Protein AF-A0A9D8Q1T5-F1 (afdb_monomer)

Radius of gyration: 16.37 Å; Cα contacts (8 Å, |Δi|>4): 96; chains: 1; bounding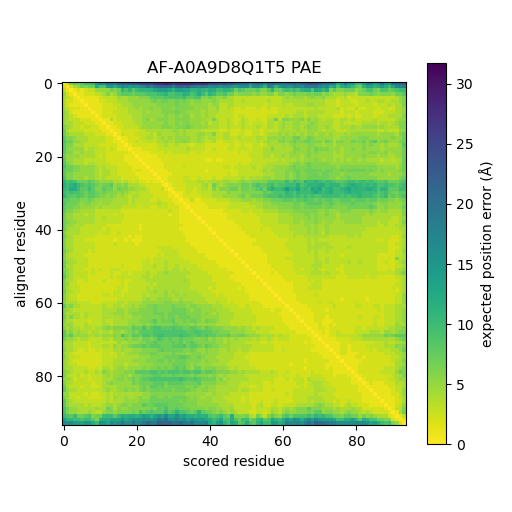 box: 33×25×44 Å

Solvent-accessible surface area (backbone atoms only — not comparable to full-atom values): 5228 Å² total; per-residue (Å²): 135,48,65,72,40,51,53,59,54,43,41,64,86,60,39,65,70,42,55,62,62,44,50,65,40,62,76,69,66,39,78,82,38,68,64,58,48,50,52,35,50,51,48,34,51,52,53,36,41,48,54,22,24,55,49,39,53,50,47,61,76,40,25,78,60,26,48,74,35,98,70,48,24,75,37,35,59,35,59,62,59,45,51,69,68,58,48,56,77,65,30,64,94,117

pLDDT: mean 90.72, std 7.37, range [52.0, 96.38]

Secondary structure (DSSP, 8-state):
--HHHHHHHH-GGGGGGGGGGGHHHHHTTGGG-HHHHHHHHHHHHHHHHHHHHHHHHHHHHTHHHHHTSTTGGGSTTTTTSS-HHHHHHTSTT-

Sequence (94 aa):
MAIPAIIRAMRPHHWLKNGLVFVPILLNHDVFDVHAVAYGAIAFISFSLLASSIYLLNDIVDVEADRRHPTKCKRPLAAGEITKAQAYAMVPGL

Foldseek 3Di:
DLVVLLVVLLVVVVLVVLLVLCVVCVVVVVPVVPVSVVVSVVSSVVVSLQVSLVSLVCCLVCLVVLLVDPPSCPRCDVVVSDDNVRSVVSRPPD

Nearest PDB structures (foldseek):
  8j8j-assembly1_B  TM=8.631E-01  e=1.507E-03  Mycobacterium tuberculosis H37Rv

Structure (mmCIF, N/CA/C/O backbone):
data_AF-A0A9D8Q1T5-F1
#
_entry.id   AF-A0A9D8Q1T5-F1
#
loop_
_atom_site.group_PDB
_atom_site.id
_atom_site.type_symbol
_atom_site.label_atom_id
_atom_site.label_alt_id
_atom_site.label_comp_id
_atom_site.label_asym_id
_atom_site.label_entity_id
_atom_site.label_seq_id
_atom_site.pdbx_PDB_ins_code
_atom_site.Cartn_x
_atom_site.Cartn_y
_atom_site.Cartn_z
_atom_site.occupancy
_atom_site.B_iso_or_equiv
_atom_site.auth_seq_id
_atom_site.auth_comp_id
_atom_site.auth_asym_id
_atom_site.auth_atom_id
_atom_site.pdbx_PDB_model_num
ATOM 1 N N . MET A 1 1 ? 5.250 6.512 18.002 1.00 52.00 1 MET A N 1
ATOM 2 C CA . MET A 1 1 ? 5.967 5.858 16.883 1.00 52.00 1 MET A CA 1
ATOM 3 C C . MET A 1 1 ? 4.944 5.336 15.874 1.00 52.00 1 MET A C 1
ATOM 5 O O . MET A 1 1 ? 4.508 4.205 15.999 1.00 52.00 1 MET A O 1
ATOM 9 N N . ALA A 1 2 ? 4.504 6.174 14.929 1.00 66.81 2 ALA A N 1
ATOM 10 C CA . ALA A 1 2 ? 3.412 5.844 13.998 1.00 66.81 2 ALA A CA 1
ATOM 11 C C . ALA A 1 2 ? 3.890 5.254 12.652 1.00 66.81 2 ALA A C 1
ATOM 13 O O . ALA A 1 2 ? 3.119 4.602 11.958 1.00 66.81 2 ALA A O 1
ATOM 14 N N . ILE A 1 3 ? 5.165 5.439 12.286 1.00 75.38 3 ILE A N 1
ATOM 15 C CA . ILE A 1 3 ? 5.692 5.084 10.953 1.00 75.38 3 ILE A CA 1
ATOM 16 C C . ILE A 1 3 ? 5.555 3.581 10.627 1.00 75.38 3 ILE A C 1
ATOM 18 O O . ILE A 1 3 ? 5.040 3.264 9.554 1.00 75.38 3 ILE A O 1
ATOM 22 N N . PRO A 1 4 ? 5.919 2.635 11.521 1.00 85.38 4 PRO A N 1
ATOM 23 C CA . PRO A 1 4 ? 5.769 1.206 11.223 1.00 85.38 4 PRO A CA 1
ATOM 24 C C . PRO A 1 4 ? 4.305 0.788 11.024 1.00 85.38 4 PRO A C 1
ATOM 26 O O . PRO A 1 4 ? 4.004 -0.072 10.195 1.00 85.38 4 PRO A O 1
ATOM 29 N N . ALA A 1 5 ? 3.389 1.416 11.766 1.00 86.50 5 ALA A N 1
ATOM 30 C CA . ALA A 1 5 ? 1.956 1.166 11.675 1.00 86.50 5 ALA A CA 1
ATOM 31 C C . ALA A 1 5 ? 1.370 1.705 10.359 1.00 86.50 5 ALA A C 1
ATOM 33 O O . ALA A 1 5 ? 0.577 1.017 9.717 1.00 86.50 5 ALA A O 1
ATOM 34 N N . ILE A 1 6 ? 1.822 2.882 9.912 1.00 84.56 6 ILE A N 1
ATOM 35 C CA . ILE A 1 6 ? 1.437 3.483 8.626 1.00 84.56 6 ILE A CA 1
ATOM 36 C C . ILE A 1 6 ? 1.878 2.592 7.458 1.00 84.56 6 ILE A C 1
ATOM 38 O O . ILE A 1 6 ? 1.062 2.249 6.605 1.00 84.56 6 ILE A O 1
ATOM 42 N N . ILE A 1 7 ? 3.132 2.130 7.447 1.00 86.81 7 ILE A N 1
ATOM 43 C CA . ILE A 1 7 ? 3.633 1.237 6.388 1.00 86.81 7 ILE A CA 1
ATOM 44 C C . ILE A 1 7 ? 2.843 -0.082 6.368 1.00 86.81 7 ILE A C 1
ATOM 46 O O . ILE A 1 7 ? 2.461 -0.564 5.300 1.00 86.81 7 ILE A O 1
ATOM 50 N N . ARG A 1 8 ? 2.532 -0.657 7.540 1.00 89.50 8 ARG A N 1
ATOM 51 C CA . ARG A 1 8 ? 1.647 -1.833 7.638 1.00 89.50 8 ARG A CA 1
ATOM 52 C C . ARG A 1 8 ? 0.255 -1.556 7.069 1.00 89.50 8 AR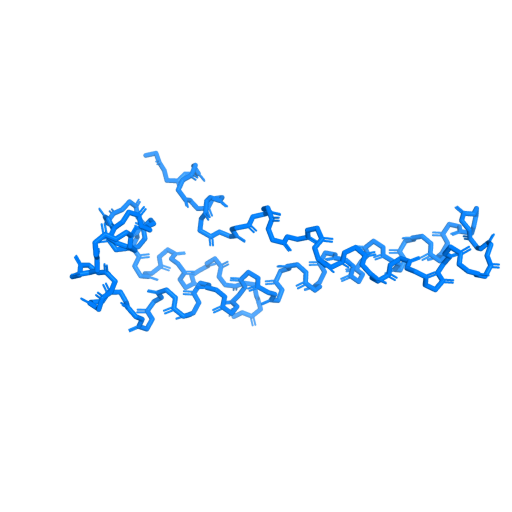G A C 1
ATOM 54 O O . ARG A 1 8 ? -0.288 -2.425 6.387 1.00 89.50 8 ARG A O 1
ATOM 61 N N . ALA A 1 9 ? -0.305 -0.374 7.324 1.00 88.31 9 ALA A N 1
ATOM 62 C CA . ALA A 1 9 ? -1.623 0.018 6.832 1.00 88.31 9 ALA A CA 1
ATOM 63 C C . ALA A 1 9 ? -1.667 0.147 5.296 1.00 88.31 9 ALA A C 1
ATOM 65 O O . ALA A 1 9 ? -2.664 -0.236 4.692 1.00 88.31 9 ALA A O 1
ATOM 66 N N . MET A 1 10 ? -0.566 0.562 4.654 1.00 88.06 10 MET A N 1
ATOM 67 C CA . MET A 1 10 ? -0.446 0.605 3.185 1.00 88.06 10 MET A CA 1
ATOM 68 C C . MET A 1 10 ? -0.323 -0.779 2.523 1.00 88.06 10 MET A C 1
ATOM 70 O O . MET A 1 10 ? -0.483 -0.905 1.313 1.00 88.06 10 MET A O 1
ATOM 74 N N . ARG A 1 11 ? -0.058 -1.840 3.299 1.00 90.44 11 ARG A N 1
ATOM 75 C CA . ARG A 1 11 ? 0.030 -3.236 2.824 1.00 90.44 11 ARG A CA 1
ATOM 76 C C . ARG A 1 11 ? 0.958 -3.422 1.602 1.00 90.44 11 ARG A C 1
ATOM 78 O O . ARG A 1 11 ? 0.532 -4.008 0.606 1.00 90.44 11 ARG A O 1
ATOM 85 N N . PRO A 1 12 ? 2.245 -3.031 1.676 1.00 87.88 12 PRO A N 1
ATOM 86 C CA . PRO A 1 12 ? 3.183 -3.131 0.550 1.00 87.88 12 PRO A CA 1
ATOM 87 C C . PRO A 1 12 ? 3.359 -4.559 0.009 1.00 87.88 12 PRO A C 1
ATOM 89 O O . PRO A 1 12 ? 3.623 -4.754 -1.171 1.00 87.88 12 PRO A O 1
ATOM 92 N N . HIS A 1 13 ? 3.127 -5.583 0.835 1.00 88.06 13 HIS A N 1
ATOM 93 C CA . HIS A 1 13 ? 3.128 -6.986 0.404 1.00 88.06 13 HIS A CA 1
ATOM 94 C C . HIS A 1 13 ? 2.061 -7.305 -0.662 1.00 88.06 13 HIS A C 1
ATOM 96 O O . HIS A 1 13 ? 2.212 -8.268 -1.409 1.00 88.06 13 HIS A O 1
ATOM 102 N N . HIS A 1 14 ? 0.992 -6.507 -0.773 1.00 90.31 14 HIS A N 1
ATOM 103 C CA . HIS A 1 14 ? -0.009 -6.652 -1.833 1.00 90.31 14 HIS A CA 1
ATOM 104 C C . HIS A 1 14 ? 0.431 -6.055 -3.173 1.00 90.31 14 HIS A C 1
ATOM 106 O O . HIS A 1 14 ? -0.156 -6.406 -4.198 1.00 90.31 14 HIS A O 1
ATOM 112 N N . TRP A 1 15 ? 1.458 -5.201 -3.193 1.00 92.31 15 TRP A N 1
ATOM 113 C CA . TRP A 1 15 ? 1.908 -4.522 -4.411 1.00 92.31 15 TRP A CA 1
ATOM 114 C C . TRP A 1 15 ? 2.497 -5.488 -5.434 1.00 92.31 15 TRP A C 1
ATOM 116 O O . TRP A 1 15 ? 2.455 -5.205 -6.624 1.00 92.31 15 TRP A O 1
ATOM 126 N N . LEU A 1 16 ? 2.957 -6.671 -5.009 1.00 90.31 16 LEU A N 1
ATOM 127 C CA . LEU A 1 16 ? 3.466 -7.697 -5.923 1.00 90.31 16 LEU A CA 1
ATOM 128 C C . LEU A 1 16 ? 2.443 -8.069 -7.011 1.00 90.31 16 LEU A C 1
ATOM 130 O O . LEU A 1 16 ? 2.825 -8.329 -8.148 1.00 90.31 16 LEU A O 1
ATOM 134 N N . LYS A 1 17 ? 1.140 -8.015 -6.699 1.00 88.75 17 LYS A N 1
ATOM 135 C CA . LYS A 1 17 ? 0.065 -8.260 -7.677 1.00 88.75 17 LYS A CA 1
ATOM 136 C C . LYS A 1 17 ? 0.039 -7.219 -8.798 1.00 88.75 17 LYS A C 1
ATOM 138 O O . LYS A 1 17 ? -0.329 -7.542 -9.922 1.00 88.75 17 LYS A O 1
ATOM 143 N N . ASN A 1 18 ? 0.476 -5.996 -8.510 1.00 92.38 18 ASN A N 1
ATOM 144 C CA . ASN A 1 18 ? 0.572 -4.926 -9.496 1.00 92.38 18 ASN A CA 1
ATOM 145 C C . ASN A 1 18 ? 1.782 -5.095 -10.416 1.00 92.38 18 ASN A C 1
ATOM 147 O O . ASN A 1 18 ? 1.861 -4.397 -11.416 1.00 92.38 18 ASN A O 1
ATOM 151 N N . GLY A 1 19 ? 2.689 -6.043 -10.144 1.00 91.50 19 GLY A N 1
ATOM 152 C CA . GLY A 1 19 ? 3.803 -6.370 -11.039 1.00 91.50 19 GLY A CA 1
ATO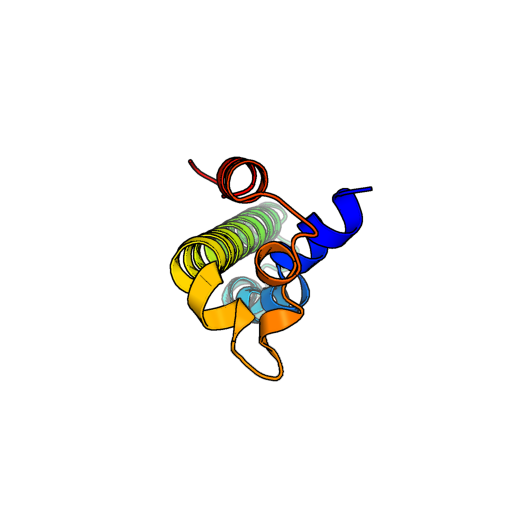M 153 C C . GLY A 1 19 ? 3.357 -6.805 -12.440 1.00 91.50 19 GLY A C 1
ATOM 154 O O . GLY A 1 19 ? 4.135 -6.719 -13.385 1.00 91.50 19 GLY A O 1
ATOM 155 N N . LEU A 1 20 ? 2.085 -7.188 -12.608 1.00 94.12 20 LEU A N 1
ATOM 156 C CA . LEU A 1 20 ? 1.493 -7.487 -13.913 1.00 94.12 20 LEU A CA 1
ATOM 157 C C . LEU A 1 20 ? 1.554 -6.311 -14.902 1.00 94.12 20 LEU A C 1
ATOM 159 O O . LEU A 1 20 ? 1.546 -6.548 -16.107 1.00 94.12 20 LEU A O 1
ATOM 163 N N . VAL A 1 21 ? 1.694 -5.066 -14.431 1.00 95.25 21 VAL A N 1
ATOM 164 C CA . VAL A 1 21 ? 1.913 -3.895 -15.304 1.00 95.25 21 VAL A CA 1
ATOM 165 C C . VAL A 1 21 ? 3.198 -3.984 -16.135 1.00 95.25 21 VAL A C 1
ATOM 167 O O . VAL A 1 21 ? 3.291 -3.326 -17.165 1.00 95.25 21 VAL A O 1
ATOM 170 N N . PHE A 1 22 ? 4.166 -4.817 -15.737 1.00 95.06 22 PHE A N 1
ATOM 171 C CA . PHE A 1 22 ? 5.405 -5.032 -16.490 1.00 95.06 22 PHE A CA 1
ATOM 172 C C . PHE A 1 22 ? 5.299 -6.140 -17.545 1.00 95.06 22 PHE A C 1
ATOM 174 O O . PHE A 1 22 ? 6.201 -6.273 -18.369 1.00 95.06 22 PHE A O 1
ATOM 181 N N . VAL A 1 23 ? 4.215 -6.926 -17.566 1.00 95.25 23 VAL A N 1
ATOM 182 C CA . VAL A 1 23 ? 4.043 -8.022 -18.537 1.00 95.25 23 VAL A CA 1
ATOM 183 C C . VAL A 1 23 ? 4.161 -7.538 -19.990 1.00 95.25 23 VAL A C 1
ATOM 185 O O . VAL A 1 23 ? 4.905 -8.169 -20.737 1.00 95.25 23 VAL A O 1
AT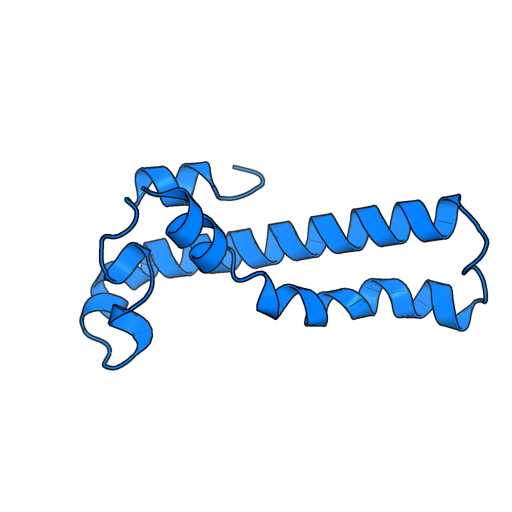OM 188 N N . PRO A 1 24 ? 3.534 -6.419 -20.412 1.00 93.31 24 PRO A N 1
ATOM 189 C CA . PRO A 1 24 ? 3.683 -5.925 -21.782 1.00 93.31 24 PRO A CA 1
ATOM 190 C C . PRO A 1 24 ? 5.133 -5.580 -22.153 1.00 93.31 24 PRO A C 1
ATOM 192 O O . PRO A 1 24 ? 5.573 -5.906 -23.248 1.00 93.31 24 PRO A O 1
ATOM 195 N N . ILE A 1 25 ? 5.895 -4.994 -21.222 1.00 94.12 25 ILE A N 1
ATOM 196 C CA . ILE A 1 25 ? 7.308 -4.627 -21.430 1.00 94.12 25 ILE A CA 1
ATOM 197 C C . ILE A 1 25 ? 8.162 -5.886 -21.634 1.00 94.12 25 ILE A C 1
ATOM 199 O O . ILE A 1 25 ? 9.025 -5.923 -22.508 1.00 94.12 25 ILE A O 1
ATOM 203 N N . LEU A 1 26 ? 7.899 -6.941 -20.853 1.00 94.44 26 LEU A N 1
ATOM 204 C CA . LEU A 1 26 ? 8.597 -8.221 -20.984 1.00 94.44 26 LEU A CA 1
ATOM 205 C C . LEU A 1 26 ? 8.283 -8.915 -22.314 1.00 94.44 26 LEU A C 1
ATOM 207 O O . LEU A 1 26 ? 9.192 -9.435 -22.955 1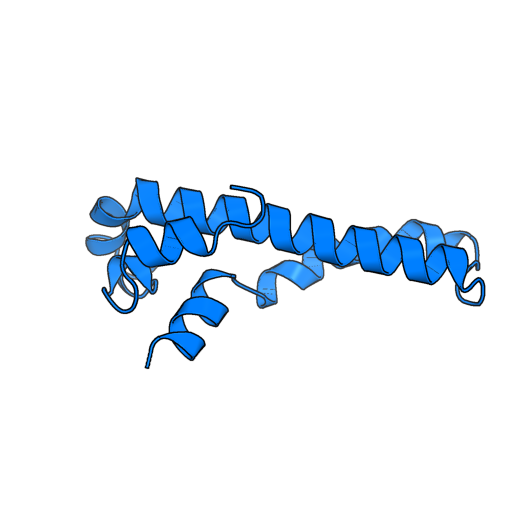.00 94.44 26 LEU A O 1
ATOM 211 N N . LEU A 1 27 ? 7.011 -8.925 -22.722 1.00 95.38 27 LEU A N 1
ATOM 212 C CA . LEU A 1 27 ? 6.566 -9.601 -23.944 1.00 95.38 27 LEU A CA 1
ATOM 213 C C . LEU A 1 27 ? 7.010 -8.883 -25.223 1.00 95.38 27 LEU A C 1
ATOM 215 O O . LEU A 1 27 ? 7.245 -9.547 -26.228 1.00 95.38 27 LEU A O 1
ATOM 219 N N . ASN A 1 28 ? 7.164 -7.560 -25.182 1.00 94.19 28 ASN A N 1
ATOM 220 C CA . ASN A 1 28 ? 7.668 -6.782 -26.314 1.00 94.19 28 ASN A CA 1
ATOM 221 C C . ASN A 1 28 ? 9.201 -6.728 -26.393 1.00 94.19 28 ASN A C 1
ATOM 223 O O . ASN A 1 28 ? 9.736 -6.181 -27.350 1.00 94.19 28 ASN A O 1
ATOM 227 N N . HIS A 1 29 ? 9.916 -7.296 -25.416 1.00 91.56 29 HIS A N 1
ATOM 228 C CA . HIS A 1 29 ? 11.373 -7.178 -25.282 1.00 91.56 29 HIS A CA 1
ATOM 229 C C . HIS A 1 29 ? 11.886 -5.733 -25.089 1.00 91.56 29 HIS A C 1
ATOM 231 O O . HIS A 1 29 ? 13.085 -5.483 -25.214 1.00 91.56 29 HIS A O 1
ATOM 237 N N . ASP A 1 30 ? 11.021 -4.810 -24.659 1.00 92.62 30 ASP A N 1
ATOM 238 C CA . ASP A 1 30 ? 11.334 -3.392 -24.410 1.00 92.62 30 ASP A CA 1
ATOM 239 C C . ASP A 1 30 ? 12.069 -3.163 -23.073 1.00 92.62 30 ASP A C 1
ATOM 241 O O . ASP A 1 30 ? 12.122 -2.059 -22.538 1.00 92.62 30 ASP A O 1
ATOM 245 N N . VAL A 1 31 ? 12.657 -4.209 -22.487 1.00 91.81 31 VAL A N 1
ATOM 246 C CA . VAL A 1 31 ? 13.292 -4.162 -21.156 1.00 91.81 31 VAL A CA 1
ATOM 247 C C . VAL A 1 31 ? 14.510 -3.234 -21.084 1.00 91.81 31 VAL A C 1
ATOM 249 O O . VAL A 1 31 ? 14.915 -2.843 -19.991 1.00 91.81 31 VAL A O 1
ATOM 252 N N . PHE A 1 32 ? 15.091 -2.886 -22.234 1.00 93.94 32 PHE A N 1
ATOM 253 C CA . PHE A 1 32 ? 16.200 -1.936 -22.354 1.00 93.94 32 PHE A CA 1
ATOM 254 C C . PHE A 1 32 ? 15.752 -0.544 -22.819 1.00 93.94 32 PHE A C 1
ATOM 256 O O . PHE A 1 32 ? 16.574 0.372 -22.858 1.00 93.94 32 PHE A O 1
ATOM 263 N N . ASP A 1 33 ? 14.469 -0.361 -23.148 1.00 95.25 33 ASP A N 1
ATOM 264 C CA . ASP A 1 33 ? 13.913 0.958 -23.421 1.00 95.25 33 ASP A CA 1
ATOM 265 C C . ASP A 1 33 ? 13.651 1.681 -22.092 1.00 95.25 33 ASP A C 1
ATOM 267 O O . ASP A 1 33 ? 12.749 1.348 -21.316 1.00 95.25 33 ASP A O 1
ATOM 271 N N . VAL A 1 34 ? 14.462 2.708 -21.835 1.00 95.19 34 VAL A N 1
ATOM 272 C CA . VAL A 1 34 ? 14.382 3.540 -20.630 1.00 95.19 34 VAL A CA 1
ATOM 273 C C . VAL A 1 34 ? 12.999 4.177 -20.478 1.00 95.19 34 VAL A C 1
ATOM 275 O O . VAL A 1 34 ? 12.507 4.290 -19.354 1.00 95.19 34 VAL A O 1
ATOM 278 N N . HIS A 1 35 ? 12.347 4.564 -21.576 1.00 95.56 35 HIS A N 1
ATOM 279 C CA . HIS A 1 35 ? 11.011 5.147 -21.532 1.00 95.56 35 HIS A CA 1
ATOM 280 C C . HIS A 1 35 ? 9.970 4.100 -21.143 1.00 95.56 35 HIS A C 1
ATOM 282 O O . HIS A 1 35 ? 9.176 4.348 -20.233 1.00 95.56 35 HIS A O 1
ATOM 288 N N . ALA A 1 36 ? 10.004 2.919 -21.766 1.00 93.94 36 ALA A N 1
ATOM 289 C CA . ALA A 1 36 ? 9.086 1.829 -21.442 1.00 93.94 36 ALA A CA 1
ATOM 290 C C . ALA A 1 36 ? 9.194 1.426 -19.962 1.00 93.94 36 ALA A C 1
ATOM 292 O O . ALA A 1 36 ? 8.184 1.350 -19.257 1.00 93.94 36 ALA A O 1
ATOM 293 N N . VAL A 1 37 ? 10.420 1.261 -19.455 1.00 94.62 37 VAL A N 1
ATOM 294 C CA . VAL A 1 37 ? 10.674 0.926 -18.047 1.00 94.62 37 VAL A CA 1
ATOM 295 C C . VAL A 1 37 ? 10.222 2.046 -17.108 1.00 94.62 37 VAL A C 1
ATOM 297 O O . VAL A 1 37 ? 9.590 1.763 -16.087 1.00 94.62 37 VAL A O 1
ATOM 300 N N . ALA A 1 38 ? 10.485 3.314 -17.443 1.00 96.38 38 ALA A N 1
ATOM 301 C CA . ALA A 1 38 ? 10.054 4.452 -16.633 1.00 96.38 38 ALA A CA 1
ATOM 302 C C . ALA A 1 38 ? 8.522 4.544 -16.540 1.00 96.38 38 ALA A C 1
ATOM 304 O O . ALA A 1 38 ? 7.982 4.691 -15.441 1.00 96.38 38 ALA A O 1
ATOM 305 N N . TYR A 1 39 ? 7.808 4.395 -17.659 1.00 95.81 39 TYR A N 1
ATOM 306 C CA . TYR A 1 39 ? 6.344 4.373 -17.657 1.00 95.81 39 TYR A CA 1
ATOM 307 C C . TYR A 1 39 ? 5.789 3.166 -16.898 1.00 95.81 39 TYR A C 1
ATOM 309 O O . TYR A 1 39 ? 4.838 3.319 -16.131 1.00 95.81 39 TYR A O 1
ATOM 317 N N . GLY A 1 40 ? 6.412 1.992 -17.034 1.00 96.00 40 GLY A N 1
ATOM 318 C CA . GLY A 1 40 ? 6.073 0.807 -16.245 1.00 96.00 40 GLY A CA 1
ATOM 319 C C . GLY A 1 40 ? 6.241 1.034 -14.740 1.00 96.00 40 GLY A C 1
ATOM 320 O O . GLY A 1 40 ? 5.360 0.675 -13.959 1.00 96.00 40 GLY A O 1
ATOM 321 N N . ALA A 1 41 ? 7.327 1.688 -14.322 1.00 95.75 41 ALA A N 1
ATOM 322 C CA . ALA A 1 41 ? 7.578 2.023 -12.922 1.00 95.75 41 ALA A CA 1
ATOM 323 C C . ALA A 1 41 ? 6.556 3.029 -12.372 1.00 95.75 41 ALA A C 1
ATOM 325 O O . ALA A 1 41 ? 6.029 2.828 -11.276 1.00 95.75 41 ALA A O 1
ATOM 326 N N . ILE A 1 42 ? 6.228 4.073 -13.141 1.00 96.38 42 ILE A N 1
ATOM 327 C CA . ILE A 1 42 ? 5.181 5.038 -12.779 1.00 96.38 42 ILE A CA 1
ATOM 328 C C . ILE A 1 42 ? 3.842 4.316 -12.628 1.00 96.38 42 ILE A C 1
ATOM 330 O O . ILE A 1 42 ? 3.198 4.453 -11.591 1.00 96.38 42 ILE A O 1
ATOM 334 N N . ALA A 1 43 ? 3.458 3.491 -13.607 1.00 95.50 43 ALA A N 1
ATOM 335 C CA . ALA A 1 43 ? 2.231 2.708 -13.542 1.00 95.50 43 ALA A CA 1
ATOM 336 C C . ALA A 1 43 ? 2.213 1.816 -12.292 1.00 95.50 43 ALA A C 1
ATOM 338 O O . ALA A 1 43 ? 1.266 1.875 -11.509 1.00 95.50 43 ALA A O 1
ATOM 339 N N . PHE A 1 44 ? 3.276 1.050 -12.040 1.00 96.38 44 PHE A N 1
ATOM 340 C CA . PHE A 1 44 ? 3.389 0.198 -10.857 1.00 96.38 44 PHE A CA 1
ATOM 341 C C . PHE A 1 44 ? 3.178 0.966 -9.548 1.00 96.38 44 PHE A C 1
ATOM 343 O O . PHE A 1 44 ? 2.410 0.518 -8.689 1.00 96.38 44 PHE A O 1
ATOM 350 N N . ILE A 1 45 ? 3.818 2.129 -9.398 1.00 94.88 45 ILE A N 1
ATOM 351 C CA . ILE A 1 45 ? 3.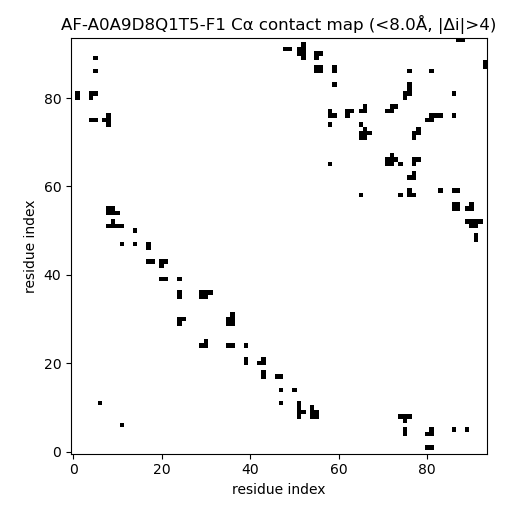667 2.978 -8.213 1.00 94.88 45 ILE A CA 1
ATOM 352 C C . ILE A 1 45 ? 2.231 3.506 -8.124 1.00 94.88 45 ILE A C 1
ATOM 354 O O . ILE A 1 45 ? 1.605 3.366 -7.075 1.00 94.88 45 ILE A O 1
ATOM 358 N N . SER A 1 46 ? 1.666 4.034 -9.211 1.00 94.06 46 SER A N 1
ATOM 359 C CA . SER A 1 46 ? 0.295 4.555 -9.240 1.00 94.06 46 SER A CA 1
ATOM 360 C C . SER A 1 46 ? -0.742 3.491 -8.873 1.00 94.06 46 SER A C 1
ATOM 362 O O . SER A 1 46 ? -1.575 3.731 -8.000 1.00 94.06 46 SER A O 1
ATOM 364 N N . PHE A 1 47 ? -0.666 2.292 -9.457 1.00 93.69 47 PHE A N 1
ATOM 365 C CA . PHE A 1 47 ? -1.559 1.177 -9.117 1.00 93.69 47 PHE A CA 1
ATOM 366 C C . PHE A 1 47 ? -1.385 0.725 -7.660 1.00 93.69 47 PHE A C 1
ATOM 368 O O . PHE A 1 47 ? -2.360 0.387 -6.988 1.00 93.69 47 PHE A O 1
ATOM 375 N N . SER A 1 48 ? -0.158 0.751 -7.137 1.00 94.75 48 SER A N 1
ATOM 376 C CA . SER A 1 48 ? 0.138 0.382 -5.746 1.00 94.75 48 SER A CA 1
ATOM 377 C C . SER A 1 48 ? -0.398 1.393 -4.742 1.00 94.75 48 SER A C 1
ATOM 379 O O . SER A 1 48 ? -0.993 1.005 -3.731 1.00 94.75 48 SER A O 1
ATOM 381 N N . LEU A 1 49 ? -0.269 2.682 -5.042 1.00 93.06 49 LEU A N 1
ATOM 382 C CA . LEU A 1 49 ? -0.835 3.759 -4.238 1.00 93.06 49 LEU A CA 1
ATOM 383 C C . LEU A 1 49 ? -2.365 3.749 -4.296 1.00 93.06 49 LEU A C 1
ATOM 385 O O . LEU A 1 49 ? -3.007 3.843 -3.251 1.00 93.06 49 LEU A O 1
ATOM 389 N N . LEU A 1 50 ? -2.960 3.529 -5.471 1.00 92.62 50 LEU A N 1
ATOM 390 C CA . LEU A 1 50 ? -4.410 3.402 -5.619 1.00 92.62 50 LEU A CA 1
ATOM 391 C C . LEU A 1 50 ? -4.954 2.206 -4.823 1.00 92.62 50 LEU A C 1
ATOM 393 O O . LEU A 1 50 ? -5.895 2.353 -4.047 1.00 92.62 50 LEU A O 1
ATOM 397 N N . ALA A 1 51 ? -4.326 1.033 -4.932 1.00 92.12 51 ALA A N 1
ATOM 398 C CA . ALA A 1 51 ? -4.706 -0.133 -4.136 1.00 92.12 51 ALA A CA 1
ATOM 399 C C . ALA A 1 51 ? -4.592 0.142 -2.624 1.00 92.12 51 ALA A C 1
ATOM 401 O O . ALA A 1 51 ? -5.492 -0.207 -1.859 1.00 92.12 51 ALA A O 1
ATOM 402 N N . SER A 1 52 ? -3.514 0.807 -2.192 1.00 92.88 52 SER A N 1
ATOM 403 C CA . SER A 1 52 ? -3.325 1.216 -0.792 1.00 92.88 52 SER A CA 1
ATOM 404 C C . SER A 1 52 ? -4.419 2.185 -0.330 1.00 92.88 52 SER A C 1
ATOM 406 O O . SER A 1 52 ? -4.928 2.034 0.778 1.00 92.88 52 SER A O 1
ATOM 408 N N . SER A 1 53 ? -4.836 3.116 -1.196 1.00 91.44 53 SER A N 1
ATOM 409 C CA . SER A 1 53 ? -5.937 4.062 -0.950 1.00 91.44 53 SER A CA 1
ATOM 410 C C . SER A 1 53 ? -7.225 3.324 -0.602 1.00 91.44 53 SER A C 1
ATOM 412 O O . SER A 1 53 ? -7.841 3.584 0.428 1.00 91.44 53 SER A O 1
ATOM 414 N N . ILE A 1 54 ? -7.594 2.344 -1.433 1.00 91.94 54 ILE A N 1
ATOM 415 C CA . ILE A 1 54 ? -8.806 1.541 -1.248 1.00 91.94 54 ILE A CA 1
ATOM 416 C C . ILE A 1 54 ? -8.726 0.750 0.063 1.00 91.94 54 ILE A C 1
ATOM 418 O O . ILE A 1 54 ? -9.697 0.706 0.815 1.00 91.94 54 ILE A O 1
ATOM 422 N N . TYR A 1 55 ? -7.572 0.152 0.383 1.00 91.25 55 TYR A N 1
ATOM 423 C CA . TYR A 1 55 ? -7.413 -0.572 1.647 1.00 91.25 55 TYR A CA 1
ATOM 424 C C . TYR A 1 55 ? -7.523 0.332 2.875 1.00 91.25 55 TYR A C 1
ATOM 426 O O . TYR A 1 55 ? -8.148 -0.076 3.852 1.00 91.25 55 TYR A O 1
ATOM 434 N N . LEU A 1 56 ? -6.942 1.532 2.832 1.00 91.88 56 LEU A N 1
ATOM 435 C CA . LEU A 1 56 ? -7.033 2.501 3.924 1.00 91.88 56 LEU A CA 1
ATOM 436 C C . LEU A 1 56 ? -8.469 2.991 4.112 1.00 91.88 56 LEU A C 1
ATOM 438 O O . LEU A 1 56 ? -8.955 3.000 5.239 1.00 91.88 56 LEU A O 1
ATOM 442 N N . LEU A 1 57 ? -9.164 3.336 3.025 1.00 92.25 57 LEU A N 1
ATOM 443 C CA . LEU A 1 57 ? -10.569 3.747 3.074 1.00 92.25 57 LEU A CA 1
ATOM 444 C C . LEU A 1 57 ? -11.460 2.640 3.644 1.00 92.25 57 LEU A C 1
ATOM 446 O O . LEU A 1 57 ? -12.264 2.905 4.536 1.00 92.25 57 LEU A O 1
ATOM 450 N N . ASN A 1 58 ? -11.263 1.395 3.205 1.00 93.12 58 ASN A N 1
ATOM 451 C CA . ASN A 1 58 ? -11.990 0.251 3.753 1.00 93.12 58 ASN A CA 1
ATOM 452 C C . ASN A 1 58 ? -11.706 0.072 5.247 1.00 93.12 58 ASN A C 1
ATOM 454 O O . ASN A 1 58 ? -12.635 -0.078 6.029 1.00 93.12 58 ASN A O 1
ATOM 458 N N . ASP A 1 59 ? -10.440 0.152 5.668 1.00 92.69 59 ASP A N 1
ATOM 459 C CA . ASP A 1 59 ? -10.089 0.027 7.084 1.00 92.69 59 ASP A CA 1
ATOM 460 C C . ASP A 1 59 ? -10.709 1.161 7.928 1.00 92.69 59 ASP A C 1
ATOM 462 O O . ASP A 1 59 ? -11.086 0.914 9.072 1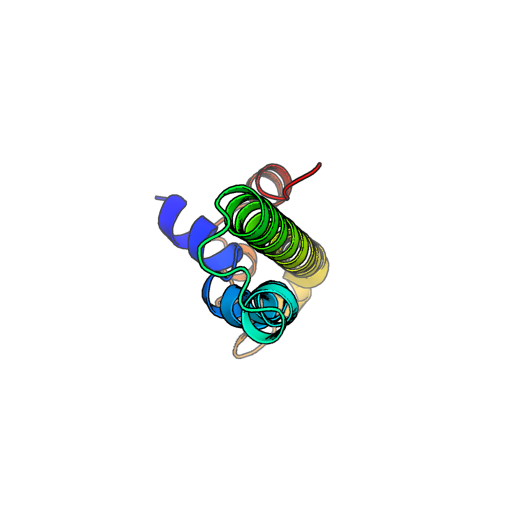.00 92.69 59 ASP A O 1
ATOM 466 N N . ILE A 1 60 ? -10.865 2.377 7.378 1.00 93.00 60 ILE A N 1
ATOM 467 C CA . ILE A 1 60 ? -11.552 3.506 8.036 1.00 93.00 60 ILE A CA 1
ATOM 468 C C . ILE A 1 60 ? -13.044 3.241 8.220 1.00 93.00 60 ILE A C 1
ATOM 470 O O . ILE A 1 60 ? -13.563 3.478 9.316 1.00 93.00 60 ILE A O 1
ATOM 474 N N . VAL A 1 61 ? -13.718 2.787 7.163 1.00 94.56 61 VAL A N 1
ATOM 475 C CA . VAL A 1 61 ? -15.158 2.491 7.175 1.00 94.56 61 VAL A CA 1
ATOM 476 C C . VAL A 1 61 ? -15.459 1.302 8.088 1.00 94.56 61 VAL A C 1
ATOM 478 O O . VAL A 1 61 ? -16.410 1.348 8.864 1.00 94.56 61 VAL A O 1
ATOM 481 N N . ASP A 1 62 ? -14.614 0.274 8.055 1.00 94.62 62 ASP A N 1
ATOM 482 C CA . ASP A 1 62 ? -14.840 -0.985 8.764 1.00 94.62 62 ASP A CA 1
ATOM 483 C C . ASP A 1 62 ? -14.275 -1.000 10.192 1.00 94.62 62 ASP A C 1
ATOM 485 O O . ASP A 1 62 ? -14.372 -2.024 10.870 1.00 94.62 62 ASP A O 1
ATOM 489 N N . VAL A 1 63 ? -13.688 0.095 10.695 1.00 94.81 63 VAL A N 1
ATOM 490 C CA . VAL A 1 63 ? -12.880 0.044 11.927 1.00 94.81 63 VAL A CA 1
ATOM 491 C C . VAL A 1 63 ? -13.643 -0.500 13.139 1.00 94.81 63 VAL A C 1
ATOM 493 O O . VAL A 1 63 ? -13.090 -1.277 13.921 1.00 94.81 63 VAL A O 1
ATOM 496 N N . GLU A 1 64 ? -14.916 -0.133 13.318 1.00 94.12 64 GLU A N 1
ATOM 497 C CA . GLU A 1 64 ? -15.720 -0.618 14.441 1.00 94.12 64 GLU A CA 1
ATOM 498 C C . GLU A 1 64 ? -16.052 -2.111 14.308 1.00 94.12 64 GLU A C 1
ATOM 500 O O . GLU A 1 64 ? -16.123 -2.818 15.317 1.00 94.12 64 GLU A O 1
ATOM 505 N N . ALA A 1 65 ? -16.239 -2.603 13.082 1.00 94.25 65 ALA A N 1
ATOM 506 C CA . ALA A 1 65 ? -16.445 -4.021 12.809 1.00 94.25 65 ALA A CA 1
ATOM 507 C C . ALA A 1 65 ? -15.141 -4.813 12.986 1.00 94.25 65 ALA A C 1
ATOM 509 O 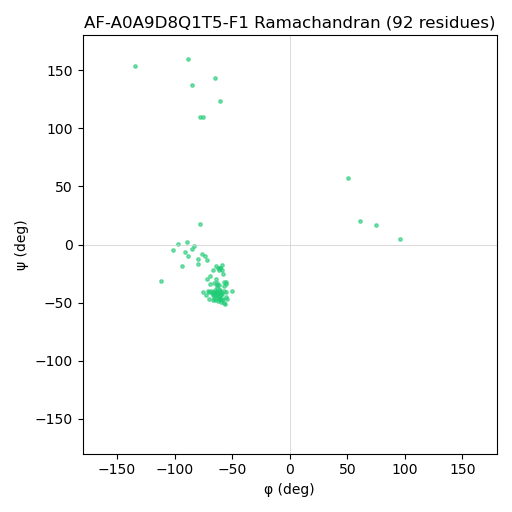O . ALA A 1 65 ? -15.132 -5.853 13.648 1.00 94.25 65 ALA A O 1
ATOM 510 N N . ASP A 1 66 ? -14.028 -4.285 12.479 1.00 95.44 66 ASP A N 1
ATOM 511 C CA . ASP A 1 66 ? -12.705 -4.897 12.562 1.00 95.44 66 ASP A CA 1
ATOM 512 C C . ASP A 1 66 ? -12.234 -5.060 14.007 1.00 95.44 66 ASP A C 1
ATOM 514 O O . ASP A 1 66 ? -11.636 -6.084 14.337 1.00 95.44 66 ASP A O 1
ATOM 518 N N . ARG A 1 67 ? -12.578 -4.124 14.900 1.00 94.81 67 ARG A N 1
ATOM 519 C CA . ARG A 1 67 ? -12.321 -4.241 16.348 1.00 94.81 67 ARG A CA 1
ATOM 520 C C . ARG A 1 67 ? -12.940 -5.484 16.985 1.00 94.81 67 ARG A C 1
ATOM 522 O O . ARG A 1 67 ? -12.368 -6.023 17.927 1.00 94.81 67 ARG A O 1
ATOM 529 N N . ARG A 1 68 ? -14.091 -5.941 16.484 1.00 95.62 68 ARG A N 1
ATOM 530 C CA . ARG A 1 68 ? -14.806 -7.125 16.994 1.00 95.62 68 ARG A CA 1
ATOM 531 C C . ARG A 1 68 ? -14.397 -8.422 16.289 1.00 95.62 68 ARG A C 1
ATOM 533 O O . ARG A 1 68 ? -14.833 -9.496 16.690 1.00 95.62 68 ARG A O 1
ATOM 540 N N . HIS A 1 69 ? -13.578 -8.345 15.240 1.00 95.56 69 HIS A N 1
ATOM 541 C CA . HIS A 1 69 ? -13.169 -9.509 14.460 1.00 95.56 69 HIS A CA 1
ATOM 542 C C . HIS A 1 69 ? -11.957 -10.217 15.096 1.00 95.56 69 HIS A C 1
ATOM 544 O O . HIS A 1 69 ? -10.979 -9.539 15.417 1.00 95.56 69 HIS A O 1
ATOM 550 N N . PRO A 1 70 ? -11.919 -11.565 15.169 1.00 93.75 70 PRO A N 1
ATOM 551 C CA . PRO A 1 70 ? -10.835 -12.311 15.828 1.00 93.75 70 PRO A CA 1
ATOM 552 C C . PRO A 1 70 ? -9.421 -12.002 15.310 1.00 93.75 70 PRO A C 1
ATOM 554 O O . PRO A 1 70 ? -8.450 -12.027 16.062 1.00 93.75 70 PRO A O 1
ATOM 557 N N . THR A 1 71 ? -9.294 -11.722 14.009 1.00 93.38 71 THR A N 1
ATOM 558 C CA . THR A 1 71 ? -8.004 -11.435 13.352 1.00 93.38 71 THR A CA 1
ATOM 559 C C . THR A 1 71 ? -7.835 -9.993 12.867 1.00 93.38 71 THR A C 1
ATOM 561 O O . THR A 1 71 ? -6.711 -9.491 12.871 1.00 93.38 71 THR A O 1
ATOM 564 N N . LYS A 1 72 ? -8.912 -9.298 12.457 1.00 91.75 72 LYS A N 1
ATOM 565 C CA . LYS A 1 72 ? -8.823 -7.939 11.893 1.00 91.75 72 LYS A CA 1
ATOM 566 C C . LYS A 1 72 ? -8.681 -6.870 12.980 1.00 91.75 72 LYS A C 1
ATOM 568 O O . LYS A 1 72 ? -8.235 -5.771 12.672 1.00 91.75 72 LYS A O 1
ATOM 573 N N . CYS A 1 73 ? -8.910 -7.219 14.247 1.00 92.88 73 CYS A N 1
ATOM 574 C CA . CYS A 1 73 ? -8.657 -6.342 15.391 1.00 92.88 73 CYS A CA 1
ATOM 575 C C . CYS A 1 73 ? -7.182 -5.918 15.514 1.00 92.88 73 CYS A C 1
ATOM 577 O O . CYS A 1 73 ? -6.892 -4.893 16.116 1.00 92.88 73 CYS A O 1
ATOM 579 N N . LYS A 1 74 ? -6.256 -6.669 14.894 1.00 91.94 74 LYS A N 1
ATOM 580 C CA . LYS A 1 74 ? -4.813 -6.373 14.834 1.00 91.94 74 LYS A CA 1
ATOM 581 C C . LYS A 1 74 ? -4.425 -5.390 13.720 1.00 91.94 74 LYS A C 1
ATOM 583 O O . LYS A 1 74 ? -3.239 -5.099 13.539 1.00 91.94 74 LYS A O 1
ATOM 588 N N . ARG A 1 75 ? -5.383 -4.926 12.909 1.00 92.44 75 ARG A N 1
ATOM 589 C CA . ARG A 1 75 ? -5.122 -3.886 11.904 1.00 92.44 75 ARG A CA 1
ATOM 590 C C . ARG A 1 75 ? -4.753 -2.582 12.614 1.00 92.44 75 ARG A C 1
ATOM 592 O O . ARG A 1 75 ? -5.379 -2.283 13.627 1.00 92.44 75 ARG A O 1
ATOM 599 N N . PRO A 1 76 ? -3.818 -1.778 12.078 1.00 92.44 76 PRO A N 1
ATOM 600 C CA . PRO A 1 76 ? -3.351 -0.557 12.737 1.00 92.44 76 PRO A CA 1
ATOM 601 C C . PRO A 1 76 ? -4.472 0.384 13.203 1.00 92.44 76 PRO A C 1
ATOM 603 O O . PRO A 1 76 ? -4.406 0.924 14.303 1.00 92.44 76 PRO A O 1
ATOM 606 N N . LEU A 1 77 ? -5.533 0.539 12.403 1.00 93.19 77 LEU A N 1
ATOM 607 C CA . LEU A 1 77 ? -6.666 1.402 12.747 1.00 93.19 77 LEU A CA 1
ATOM 608 C C . LEU A 1 77 ? -7.588 0.786 13.815 1.00 93.19 77 LEU A C 1
ATOM 610 O O . LEU A 1 77 ? -8.024 1.472 14.741 1.00 93.19 77 LEU A O 1
ATOM 614 N N . ALA A 1 78 ? -7.861 -0.518 13.720 1.00 92.81 78 ALA A N 1
ATOM 615 C CA . ALA A 1 78 ? -8.693 -1.237 14.684 1.00 92.81 78 ALA A CA 1
ATOM 616 C C . ALA A 1 78 ? -8.003 -1.350 16.054 1.00 92.81 78 ALA A C 1
ATOM 618 O O . ALA A 1 78 ? -8.648 -1.125 17.078 1.00 92.81 78 ALA A O 1
ATOM 619 N N . ALA A 1 79 ? -6.690 -1.598 16.054 1.00 92.50 79 ALA A N 1
ATOM 620 C CA . ALA A 1 79 ? -5.830 -1.681 17.232 1.00 92.50 79 ALA A CA 1
ATOM 621 C C . ALA A 1 79 ? -5.527 -0.313 17.876 1.00 92.50 79 ALA A C 1
ATOM 623 O O . ALA A 1 79 ? -4.964 -0.265 18.966 1.00 92.50 79 ALA A O 1
ATOM 624 N N . GLY A 1 80 ? -5.885 0.797 17.217 1.00 91.69 80 GLY A N 1
ATOM 625 C CA . GLY A 1 80 ? -5.610 2.151 17.707 1.00 91.69 80 GLY A CA 1
ATOM 626 C C . GLY A 1 80 ? -4.147 2.591 17.573 1.00 91.69 80 GLY A C 1
ATOM 627 O O . GLY A 1 80 ? -3.753 3.568 18.201 1.00 91.69 80 GLY A O 1
ATOM 628 N N . GLU A 1 81 ? -3.343 1.903 16.756 1.00 92.38 81 GLU A N 1
ATOM 629 C CA . GLU A 1 81 ? -1.952 2.282 16.461 1.00 92.38 81 GLU A CA 1
ATOM 630 C C . GLU A 1 81 ? -1.872 3.574 15.622 1.00 92.38 81 GLU A C 1
ATOM 632 O O . GLU A 1 81 ? -0.881 4.303 15.693 1.00 92.38 81 GLU A O 1
ATOM 637 N N . ILE A 1 82 ? -2.914 3.854 14.831 1.00 91.88 82 ILE A N 1
ATOM 638 C CA . ILE A 1 82 ? -3.094 5.080 14.040 1.00 91.88 82 ILE A CA 1
ATOM 639 C C . ILE A 1 82 ? -4.520 5.620 14.206 1.00 91.88 82 ILE A C 1
ATOM 641 O O . ILE A 1 82 ? -5.457 4.865 14.474 1.00 91.88 82 ILE A O 1
ATOM 645 N N . THR A 1 83 ? -4.704 6.930 14.040 1.00 91.44 83 THR A N 1
ATOM 646 C CA . THR A 1 83 ? -6.028 7.573 14.096 1.00 91.44 83 THR A CA 1
ATOM 647 C C . THR A 1 83 ? -6.712 7.586 12.727 1.00 91.44 83 THR A C 1
ATOM 649 O O . THR A 1 83 ? -6.050 7.522 11.692 1.00 91.44 83 THR A O 1
ATOM 652 N N . LYS A 1 84 ? -8.048 7.742 12.694 1.00 90.50 84 LYS A N 1
ATOM 653 C CA . LYS A 1 84 ? -8.795 7.944 11.433 1.00 90.50 84 LYS A CA 1
ATOM 654 C C . LYS A 1 84 ? -8.252 9.137 10.637 1.00 90.50 84 LYS A C 1
ATOM 656 O O . LYS A 1 84 ? -8.094 9.031 9.430 1.00 90.50 84 LYS A O 1
ATOM 661 N N . ALA A 1 85 ? -7.909 10.237 11.312 1.00 89.94 85 ALA A N 1
ATOM 662 C CA . ALA A 1 85 ? -7.335 11.421 10.671 1.00 89.94 85 ALA A CA 1
ATOM 663 C C . ALA A 1 85 ? -5.972 11.132 10.019 1.00 89.94 85 ALA A C 1
ATOM 665 O O . ALA A 1 85 ? -5.738 11.537 8.885 1.00 89.94 85 ALA A O 1
ATOM 666 N N . GLN A 1 86 ? -5.096 10.385 10.702 1.00 90.00 86 GLN A N 1
ATOM 667 C CA . GLN A 1 86 ? -3.824 9.942 10.123 1.00 90.00 86 GLN A CA 1
ATOM 668 C C . GLN A 1 86 ? -4.043 9.015 8.928 1.00 90.00 86 GLN A C 1
ATOM 670 O O . GLN A 1 86 ? -3.351 9.153 7.929 1.00 90.00 86 GLN A O 1
ATOM 675 N N . ALA A 1 87 ? -5.008 8.095 9.006 1.00 88.88 87 ALA A N 1
ATOM 676 C CA . ALA A 1 87 ? -5.326 7.210 7.892 1.00 88.88 87 ALA A CA 1
ATOM 677 C C . ALA A 1 87 ? -5.841 7.983 6.668 1.00 88.88 87 ALA A C 1
ATOM 679 O O . ALA A 1 87 ? -5.359 7.725 5.572 1.00 88.88 87 ALA A O 1
ATOM 680 N N . TYR A 1 88 ? -6.735 8.964 6.855 1.00 89.38 88 TYR A N 1
ATOM 681 C CA . TYR A 1 88 ? -7.219 9.839 5.778 1.00 89.38 88 TYR A CA 1
ATOM 682 C C . TYR A 1 88 ? -6.091 10.639 5.123 1.00 89.38 88 TYR A C 1
ATOM 684 O O . TYR A 1 88 ? -5.992 10.643 3.903 1.00 89.38 88 TYR A O 1
ATOM 692 N N . ALA A 1 89 ? -5.208 11.253 5.918 1.00 88.62 89 ALA A N 1
ATOM 693 C CA . ALA A 1 89 ? -4.064 12.009 5.398 1.00 88.62 89 ALA A CA 1
ATOM 694 C C . ALA A 1 89 ? -3.080 11.145 4.589 1.00 88.62 89 ALA A C 1
ATOM 696 O O . ALA A 1 89 ? -2.269 11.670 3.833 1.00 88.62 89 ALA A O 1
ATOM 697 N N . MET A 1 90 ? -3.120 9.825 4.780 1.00 85.81 90 MET A N 1
ATOM 698 C CA . MET A 1 90 ? -2.267 8.862 4.092 1.00 85.81 90 MET A CA 1
ATOM 699 C C . MET A 1 90 ? -2.943 8.214 2.886 1.00 85.81 90 MET A C 1
ATOM 701 O O . MET A 1 90 ? -2.297 7.370 2.276 1.00 85.81 90 MET A O 1
ATOM 705 N N . VAL A 1 91 ? -4.192 8.555 2.542 1.00 87.12 91 VAL A N 1
ATOM 706 C CA . VAL A 1 91 ? -4.854 8.078 1.318 1.00 87.12 91 VAL A CA 1
ATOM 707 C C . VAL A 1 91 ? -4.271 8.840 0.122 1.00 87.12 91 VAL A C 1
ATOM 709 O O . VAL A 1 91 ? -4.529 10.034 -0.007 1.00 87.12 91 VAL A O 1
ATOM 712 N N . PRO A 1 92 ? -3.487 8.201 -0.765 1.00 75.50 92 PRO A N 1
ATOM 713 C CA . PRO A 1 92 ? -2.958 8.888 -1.939 1.00 75.50 92 PRO A CA 1
ATOM 714 C C . PRO A 1 92 ? -4.081 9.418 -2.848 1.00 75.50 92 PRO A C 1
ATOM 716 O O . PRO A 1 92 ? -4.905 8.642 -3.326 1.00 75.50 92 PRO A O 1
ATOM 719 N N . GLY A 1 93 ? -4.087 10.724 -3.131 1.00 68.38 93 GLY A N 1
ATOM 720 C CA . GLY A 1 93 ? -5.026 11.346 -4.079 1.00 68.38 93 GLY A CA 1
ATOM 721 C C . GLY A 1 93 ? -6.288 11.977 -3.471 1.00 68.38 93 GLY A C 1
ATOM 722 O O . GLY A 1 93 ? -7.126 12.449 -4.238 1.00 68.38 93 GLY A O 1
ATOM 723 N N . LEU A 1 94 ? -6.409 12.007 -2.138 1.00 56.88 94 LEU A N 1
ATOM 724 C CA . LEU A 1 94 ? -7.259 12.941 -1.378 1.00 56.88 94 LEU A CA 1
ATOM 725 C C . LEU A 1 94 ? -6.395 14.074 -0.809 1.00 56.88 94 LEU A C 1
ATOM 727 O O . LEU A 1 94 ? -6.931 15.196 -0.687 1.00 56.88 94 LEU A O 1
#

Mean predicted aligned error: 4.31 Å

=== Feature glossary ===
Reading guide. The protein is described through the following features:

Foldseek 3Di. A 3Di character summarizes, for each residue, the relative orientation of the Cα frame of its nearest spatial neighbor. Because it encodes fold topology rather than chemistry, 3Di alignments detect remote structural similarity that sequence alignment misses.

Contact-map, Ramachandran, and PAE plots. Plot images: a contact map (which residues are close in 3D, as an N×N binary image), a Ramachandran scatter (backbone torsion angles, revealing secondary-structure composition at a glance), and — for AlphaFold structures — a PAE heatmap (pairwise prediction confidence).

Radius of gyration, Cα contacts, bounding box. Radius of gyration (Rg) is the root-mean-square distance of Cα atoms from their centroid — a single number for overall size and compactness. A globular domain of N residues has Rg ≈ 2.2·N^0.38 Å; an extended or disordered chain has a much larger Rg. The Cα contact count is the number of residue pairs whose Cα atoms are within 8 Å and are more than four positions apart in sequence — a standard proxy for tertiary packing density. The bounding box is the smallest axis-aligned box enclosing all Cα atoms.

Secondary structure (8-state, DSSP). Eight-state secondary structure (DSSP): H is the canonical α-helix, G the tighter 3₁₀-helix, I the wider π-helix; E/B are β-structure, T and S are turns and bends, and '-' is everything else. DSSP derives these from the pattern of main-chain N–H···O=C hydrogen bonds, not from the sequence.

B-factor. B-factor (Debye–Waller factor) reflects atomic displacement in the crystal lattice. It is an experimental observable (units Å²), not a prediction; low values mean the atom is pinned down, high values mean it moves or is heterogeneous across the crystal.

pLDDT. pLDDT is the predicted lDDT-Cα score: AlphaFold's confidence that the local environment of each residue (all inter-atomic distances within 15 Å) is correctly placed. It is a per-residue number between 0 and 100, with higher meaning more reliable.

Nearest PDB structures. Nearest PDB neighbors are the top structural matches found by Foldseek when searching this structure against the entire Protein Data Bank. Each hit reports a TM-score (0 to 1; >0.5 almost always implies the same fold) and an E-value. These are *structural* homologs — they may share no detectable sequence similarity.

Solvent-accessible surface area. Accessible surface area quantifies burial. A residue with SASA near zero is packed into the hydrophobic core; one with SASA >100 Å² sits on the surface. Computed here via the Shrake–Rupley numerical algorithm with a 1.4 Å probe.

Rendered structure images. Structure images are PyMOL renders from six orthogonal camera directions. Cartoon representation draws helices as coils and strands as arrows; sticks shows the backbone as bonds; surface shows the solvent-excluded envelope. Rainbow coloring maps sequence position to hue (blue→red, N→C); chain coloring assigns a distinct color per polypeptide.

B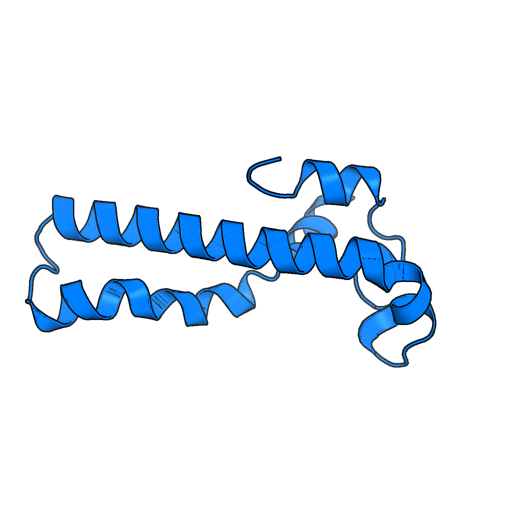ackbone torsions (φ/ψ). φ (phi) and ψ (psi) are the two rotatable backbone dihedrals per residue: φ is the C(i-1)–N–Cα–C torsion, ψ is the N–Cα–C–N(i+1) torsion, both in degrees on (−180°, 180°]. α-helical residues cluster near (−60°, −45°); β-strand residues near (−120°, +130°). A Ramachandran plot is simply a scatter of (φ, ψ) for every residue.

Predicted aligned error. Predicted Aligned Error (PAE) is an AlphaFold confidence matrix: entry (i, j) is the expected error in the position of residue j, in ångströms, when the prediction is superimposed on the true structure at residue i. Low PAE within a block of residues means that block is internally rigid and well-predicted; high PAE between two blocks means their relative placement is uncertain even if each block individually is confident.

mmCIF coordinates. Structure coordinates are given as an mmCIF _atom_site loop: one row per atom with element, residue name, chain id, sequence number, and x/y/z position in Å. Only the four main-chain atoms per residue are included here; side chains are omitted to keep the record compact.

InterPro / GO / CATH / organism. Database cross-references. InterPro integrates a dozen domain/family signature databases into unified entries with residue-range hits. GO terms attach function/process/location labels with evidence codes. CATH codes position the fold in a four-level structural taxonomy. Organism is the NCBI-taxonomy species name.

Secondary structure (3-state, P-SEA). SS3 is a coarse helix/strand/coil call (letters a/b/c) made by the P-SEA algorithm from inter-Cα distances and dihedrals. It is less detailed than DSSP but needs only Cα positions.

Sequence. Sequence gives the chain of amino acids in standard one-letter code (A=alanine, C=cysteine, …, Y=tyrosine), read N→C. It is the only feature that is directly encoded by the gene; all structural features are derived from the folded form of this sequence.